Protein AF-A0A1R4HI99-F1 (afdb_monomer)

Foldseek 3Di:
DPDPPDDDDDVLVVLCPDPPRDPVVVVLSVVLVVDDVVLSVLVVVVVVQVVVCVVPVDDDDDDPVSPPDD

Organism: NCBI:txid360316

Solvent-accessible surface area (backbone atoms only — not comparable to full-atom values): 4537 Å² total; per-residue (Å²): 131,84,76,81,78,84,71,93,72,62,64,73,58,51,49,64,69,38,86,84,51,52,71,67,60,41,53,51,48,63,54,37,73,75,47,60,69,69,60,35,51,53,53,49,52,53,48,52,50,54,51,49,23,70,72,69,76,48,88,76,86,76,67,74,73,82,71,63,77,130

Mean predicted aligned error: 6.86 Å

Secondary structure (DSSP, 8-state):
----------HHHHHHH-TTS-HHHHHHHHHHTTS-HHHHHHHHHHHHHHHHHHHH-PPPPPPGGGG---

Radius of gyration: 16.03 Å; Cα contacts (8 Å, |Δi|>4): 21; chains: 1; bounding box: 30×31×45 Å

Sequence (70 aa):
MKKNKLVRVNLCEEIRNDAAASYWLKAALDSALKRDPVDAVTDAEVLVMALRERCTGAFSKLPAFLFQAK

pLDDT: mean 86.53, std 13.14, range [49.59, 97.25]

Structure (mmCIF, N/CA/C/O backbone):
data_AF-A0A1R4HI99-F1
#
_entry.id   AF-A0A1R4HI99-F1
#
loop_
_atom_site.group_PDB
_atom_site.id
_atom_site.type_symbol
_atom_site.label_atom_id
_atom_site.label_alt_id
_atom_site.label_comp_id
_atom_site.label_asym_id
_atom_site.label_entity_id
_atom_site.label_seq_id
_atom_site.pdbx_PDB_ins_code
_atom_site.Cartn_x
_atom_site.Cartn_y
_atom_site.Cartn_z
_atom_site.occupancy
_atom_site.B_iso_or_equiv
_atom_site.auth_seq_id
_atom_site.auth_comp_id
_atom_site.auth_asym_id
_atom_site.auth_atom_id
_atom_site.pdbx_PDB_model_num
ATOM 1 N N . MET A 1 1 ? 12.559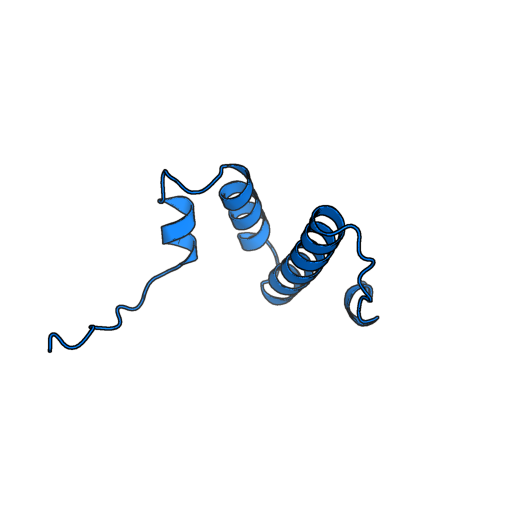 -20.194 25.491 1.00 55.12 1 MET A N 1
ATOM 2 C CA . MET A 1 1 ? 12.064 -19.559 24.246 1.00 55.12 1 MET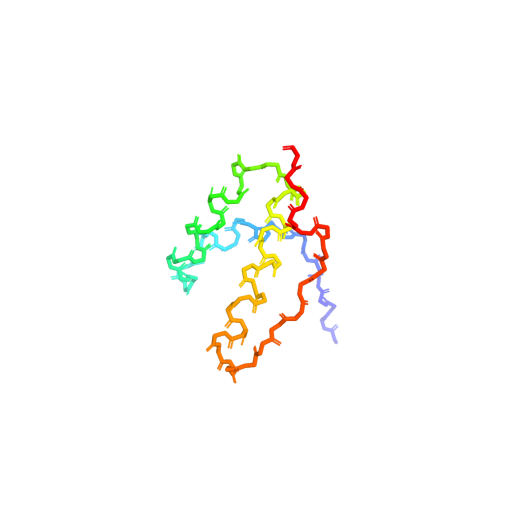 A CA 1
ATOM 3 C C . MET A 1 1 ? 10.624 -19.118 24.448 1.00 55.12 1 MET A C 1
ATOM 5 O O . MET A 1 1 ? 9.760 -19.972 24.612 1.00 55.12 1 MET A O 1
ATOM 9 N N . LYS A 1 2 ? 10.356 -17.807 24.507 1.00 61.56 2 LYS A N 1
ATOM 10 C CA . LYS A 1 2 ? 8.976 -17.298 24.511 1.00 61.56 2 LYS A CA 1
ATOM 11 C C . LYS A 1 2 ? 8.388 -17.614 23.135 1.00 61.56 2 LYS A C 1
ATOM 13 O O . LYS A 1 2 ? 8.949 -17.192 22.132 1.00 61.56 2 LYS A O 1
ATOM 18 N N . LYS A 1 3 ? 7.330 -18.425 23.076 1.00 56.50 3 LYS A N 1
ATOM 19 C CA . LYS A 1 3 ? 6.616 -18.687 21.822 1.00 56.50 3 LYS A CA 1
ATOM 20 C C . LYS A 1 3 ? 6.053 -17.345 21.353 1.00 56.50 3 LYS A C 1
ATOM 22 O O . LYS A 1 3 ? 5.243 -16.762 22.073 1.00 56.50 3 LYS A O 1
ATOM 27 N N . ASN A 1 4 ? 6.509 -16.836 20.209 1.00 63.69 4 ASN A N 1
ATOM 28 C CA . ASN A 1 4 ? 5.941 -15.627 19.622 1.00 63.69 4 ASN A CA 1
ATOM 29 C C . ASN A 1 4 ? 4.467 -15.906 19.330 1.00 63.69 4 ASN A C 1
ATOM 31 O O . ASN A 1 4 ? 4.129 -16.678 18.434 1.00 63.69 4 ASN A O 1
ATOM 35 N N . LYS A 1 5 ? 3.587 -15.326 20.146 1.00 69.56 5 LYS A N 1
ATOM 36 C CA . LYS A 1 5 ? 2.147 -15.399 19.948 1.00 69.56 5 LYS A CA 1
ATOM 37 C C . LYS A 1 5 ? 1.842 -14.542 18.725 1.00 69.56 5 LYS A C 1
ATOM 39 O O . LYS A 1 5 ? 1.929 -13.322 18.803 1.00 69.56 5 LYS A O 1
ATOM 44 N N . LEU A 1 6 ? 1.545 -15.180 17.595 1.00 74.00 6 LEU A N 1
ATOM 45 C CA . LEU A 1 6 ? 1.019 -14.478 16.430 1.00 74.00 6 LEU A CA 1
ATOM 46 C C . LEU A 1 6 ? -0.352 -13.926 16.822 1.00 74.00 6 LEU A C 1
ATOM 48 O O . LEU A 1 6 ? -1.284 -14.682 17.100 1.00 74.00 6 LEU A O 1
ATOM 52 N N . VAL A 1 7 ? -0.440 -12.606 16.929 1.00 78.88 7 VAL A N 1
ATOM 53 C CA . VAL A 1 7 ? -1.697 -11.902 17.171 1.00 78.88 7 VAL A CA 1
ATOM 54 C C . VAL A 1 7 ? -2.273 -11.535 15.812 1.00 78.88 7 VAL A C 1
ATOM 56 O O . VAL A 1 7 ? -1.550 -11.088 14.924 1.00 78.88 7 VAL A O 1
ATOM 59 N N . ARG A 1 8 ? -3.577 -11.751 15.632 1.00 82.56 8 ARG A N 1
ATOM 60 C CA . ARG A 1 8 ? -4.282 -11.252 14.455 1.00 82.56 8 ARG A CA 1
ATOM 61 C C . ARG A 1 8 ? -4.364 -9.735 14.578 1.00 82.56 8 ARG A C 1
ATOM 63 O O . ARG A 1 8 ? -4.953 -9.238 15.532 1.00 82.56 8 ARG A O 1
ATOM 70 N N . VAL A 1 9 ? -3.773 -9.030 13.626 1.00 81.31 9 VAL A N 1
ATOM 71 C CA . VAL A 1 9 ? -3.728 -7.568 13.604 1.00 81.31 9 VAL A CA 1
ATOM 72 C C . VAL A 1 9 ? -4.479 -7.066 12.378 1.00 81.31 9 VAL A C 1
ATOM 74 O O . VAL A 1 9 ? -4.393 -7.665 11.304 1.00 81.31 9 VAL A O 1
ATOM 77 N N . ASN A 1 10 ? -5.226 -5.974 12.538 1.00 91.06 10 ASN A N 1
ATOM 78 C CA . ASN A 1 10 ? -5.786 -5.241 11.411 1.00 91.06 10 ASN A CA 1
ATOM 79 C C . ASN A 1 10 ? -4.756 -4.208 10.944 1.00 91.06 10 ASN A C 1
ATOM 81 O O . ASN A 1 10 ? -4.700 -3.098 11.464 1.00 91.06 10 ASN A O 1
ATOM 85 N N . LEU A 1 11 ? -3.936 -4.580 9.960 1.00 91.62 11 LEU A N 1
ATOM 86 C CA . LEU A 1 11 ? -2.835 -3.740 9.482 1.00 91.62 11 LEU A CA 1
ATOM 87 C C . LEU A 1 11 ? -3.297 -2.353 9.000 1.00 91.62 11 LEU A C 1
ATOM 89 O O . LEU A 1 11 ? -2.569 -1.378 9.162 1.00 91.62 11 LEU A O 1
ATOM 93 N N . CYS A 1 12 ? -4.511 -2.242 8.452 1.00 94.12 12 CYS A N 1
ATOM 94 C CA . CYS A 1 12 ? -5.047 -0.953 8.011 1.00 94.12 12 CYS A CA 1
ATOM 95 C C . CYS A 1 12 ? -5.317 -0.002 9.188 1.00 94.12 12 CYS A C 1
ATOM 97 O O . CYS A 1 12 ? -5.179 1.211 9.042 1.00 94.12 12 CYS A O 1
ATOM 99 N N . GLU A 1 13 ? -5.722 -0.534 10.343 1.00 94.62 13 GLU A N 1
ATOM 100 C CA . GLU A 1 13 ? -5.890 0.260 11.568 1.00 94.62 13 GLU A CA 1
ATOM 101 C C . GLU A 1 13 ? -4.536 0.637 12.166 1.00 94.62 13 GLU A C 1
ATOM 103 O O . GLU A 1 13 ? -4.347 1.783 12.567 1.00 94.62 13 GLU A O 1
ATOM 108 N N . GLU A 1 14 ? -3.568 -0.285 12.167 1.00 95.06 14 GLU A N 1
ATOM 109 C CA . GLU A 1 14 ? -2.214 0.010 12.652 1.00 95.06 14 GLU A CA 1
ATOM 110 C C . GLU A 1 14 ? -1.574 1.157 11.867 1.00 95.06 14 GLU A C 1
ATOM 112 O O . GLU A 1 14 ? -1.081 2.104 12.467 1.00 95.06 14 GLU A O 1
ATOM 117 N N . ILE A 1 15 ? -1.650 1.139 10.530 1.00 95.12 15 ILE A N 1
ATOM 118 C CA . ILE A 1 15 ? -1.089 2.213 9.691 1.00 95.12 15 ILE A CA 1
ATOM 119 C C . ILE A 1 15 ? -1.761 3.563 9.980 1.00 95.12 15 ILE A C 1
ATOM 121 O O . ILE A 1 15 ? -1.087 4.594 10.017 1.00 95.12 15 ILE A O 1
ATOM 125 N N . ARG A 1 16 ? -3.085 3.591 10.186 1.00 93.94 16 ARG A N 1
ATOM 126 C CA . ARG A 1 16 ? -3.806 4.841 10.485 1.00 93.94 16 ARG A CA 1
ATOM 127 C C . ARG A 1 16 ? -3.435 5.403 11.855 1.00 93.94 16 ARG A C 1
ATOM 129 O O . ARG A 1 16 ? -3.211 6.613 11.975 1.00 93.94 16 ARG A O 1
ATOM 136 N N . ASN A 1 17 ? -3.320 4.533 12.855 1.00 94.25 17 ASN A N 1
ATOM 137 C CA . ASN A 1 17 ? -3.050 4.915 14.239 1.00 94.25 17 ASN A CA 1
ATOM 138 C C . ASN A 1 17 ? -1.559 5.148 14.532 1.00 94.25 17 ASN A C 1
ATOM 140 O O . ASN A 1 17 ? -1.234 5.842 15.493 1.00 94.25 17 ASN A O 1
ATOM 144 N N . ASP A 1 18 ? -0.651 4.634 13.701 1.00 95.75 18 ASP A N 1
ATOM 145 C CA . ASP A 1 18 ? 0.787 4.838 13.863 1.00 95.75 18 ASP A CA 1
ATOM 146 C C . ASP A 1 18 ? 1.173 6.304 13.612 1.00 95.75 18 ASP A C 1
ATOM 148 O O . ASP A 1 18 ? 1.088 6.814 12.495 1.00 95.75 18 ASP A O 1
ATOM 152 N N . ALA A 1 19 ? 1.615 7.011 14.653 1.00 93.94 19 ALA A N 1
ATOM 153 C CA . ALA A 1 19 ? 2.066 8.398 14.552 1.00 93.94 19 ALA A CA 1
ATOM 154 C C . ALA A 1 19 ? 3.346 8.567 13.709 1.00 93.94 19 ALA A C 1
ATOM 156 O O . ALA A 1 19 ? 3.585 9.658 13.193 1.00 93.94 19 ALA A O 1
ATOM 157 N N . ALA A 1 20 ? 4.152 7.511 13.554 1.00 96.12 20 ALA A N 1
ATOM 158 C CA . ALA A 1 20 ? 5.360 7.514 12.734 1.00 96.12 20 ALA A CA 1
ATOM 159 C C . ALA A 1 20 ? 5.076 7.228 11.248 1.00 96.12 20 ALA A C 1
ATOM 161 O O . ALA A 1 20 ? 5.921 7.517 10.395 1.00 96.12 20 ALA A O 1
ATOM 162 N N . ALA A 1 21 ? 3.896 6.697 10.911 1.00 95.69 21 ALA A N 1
ATOM 163 C CA . ALA A 1 21 ? 3.505 6.492 9.524 1.00 95.69 21 ALA A CA 1
ATOM 164 C C . ALA A 1 21 ? 3.322 7.839 8.807 1.00 95.69 21 ALA A C 1
ATOM 166 O O . ALA A 1 21 ? 2.709 8.777 9.323 1.00 95.69 21 ALA A O 1
ATOM 167 N N . SER A 1 22 ? 3.846 7.932 7.583 1.00 97.06 22 SER A N 1
ATOM 168 C CA . SER A 1 22 ? 3.815 9.179 6.821 1.00 97.06 22 SER A CA 1
ATOM 169 C C . SER A 1 22 ? 2.386 9.587 6.452 1.00 97.06 22 SER A C 1
ATOM 171 O O . SER A 1 22 ? 1.536 8.747 6.146 1.00 97.06 22 SER A O 1
ATOM 173 N N . TYR A 1 23 ? 2.130 10.899 6.398 1.00 96.19 23 TYR A N 1
ATOM 174 C CA . TYR A 1 23 ? 0.837 11.434 5.954 1.00 96.19 23 TYR A CA 1
ATOM 175 C C . TYR A 1 23 ? 0.439 10.927 4.565 1.00 96.19 23 TYR A C 1
ATOM 177 O O . TYR A 1 23 ? -0.730 10.639 4.327 1.00 96.19 23 TYR A O 1
ATOM 185 N N . TRP A 1 24 ? 1.415 10.774 3.666 1.00 96.38 24 TRP A N 1
ATOM 186 C CA . TRP A 1 24 ? 1.175 10.246 2.327 1.00 96.38 24 TRP A CA 1
ATOM 187 C C . TRP A 1 24 ? 0.673 8.798 2.364 1.00 96.38 24 TRP A C 1
ATOM 189 O O . TRP A 1 24 ? -0.304 8.483 1.691 1.00 96.38 24 TRP A O 1
ATOM 199 N N . LEU A 1 25 ? 1.281 7.935 3.188 1.00 96.81 25 LEU A N 1
ATOM 200 C CA . LEU A 1 25 ? 0.859 6.539 3.316 1.00 96.81 25 LEU A CA 1
ATOM 201 C C . LEU A 1 25 ? -0.559 6.431 3.891 1.00 96.81 25 LEU A C 1
ATOM 203 O O . LEU A 1 25 ? -1.369 5.663 3.375 1.00 96.81 25 LEU A O 1
ATOM 207 N N . LYS A 1 26 ? -0.878 7.229 4.917 1.00 97.25 26 LYS A N 1
ATOM 208 C CA . LYS A 1 26 ? -2.224 7.265 5.508 1.00 97.25 26 LYS A CA 1
ATOM 209 C C . LYS A 1 26 ? -3.274 7.722 4.497 1.00 97.25 26 LYS A C 1
ATOM 211 O O . LYS A 1 26 ? -4.278 7.045 4.316 1.00 97.25 26 LYS A O 1
ATOM 216 N N . ALA A 1 27 ? -3.006 8.811 3.776 1.00 96.69 27 ALA A N 1
ATOM 217 C CA . ALA A 1 27 ? -3.916 9.324 2.755 1.00 96.69 27 ALA A CA 1
ATOM 218 C C . ALA A 1 27 ? -4.106 8.341 1.584 1.00 96.69 27 ALA A C 1
ATOM 220 O O . ALA A 1 27 ? -5.223 8.170 1.094 1.00 96.69 27 ALA A O 1
ATOM 221 N N . ALA A 1 28 ? -3.034 7.671 1.147 1.00 96.31 28 ALA A N 1
ATOM 222 C CA . ALA A 1 28 ? -3.108 6.642 0.114 1.00 96.31 28 ALA A CA 1
ATOM 223 C C . ALA A 1 28 ? -3.972 5.455 0.570 1.00 96.31 28 ALA A C 1
ATOM 225 O O . ALA A 1 28 ? -4.832 5.002 -0.185 1.00 96.31 28 ALA A O 1
ATOM 226 N N . LEU A 1 29 ? -3.801 5.005 1.817 1.00 97.06 29 LEU A N 1
ATOM 227 C CA . LEU A 1 29 ? -4.618 3.946 2.409 1.00 97.06 29 LEU A CA 1
ATOM 228 C C . LEU A 1 29 ? -6.097 4.353 2.517 1.00 97.06 29 LEU A C 1
ATOM 230 O O . LEU A 1 29 ? -6.966 3.590 2.101 1.00 97.06 29 LEU A O 1
ATOM 234 N N . ASP A 1 30 ? -6.393 5.560 3.002 1.00 96.50 30 ASP A N 1
ATOM 235 C CA . ASP A 1 30 ? -7.768 6.071 3.117 1.00 96.50 30 ASP A CA 1
ATOM 236 C C . ASP A 1 30 ? -8.474 6.187 1.759 1.00 96.50 30 ASP A C 1
ATOM 238 O O . ASP A 1 30 ? -9.693 6.020 1.664 1.00 96.50 30 ASP A O 1
ATOM 242 N N . SER A 1 31 ? -7.722 6.489 0.699 1.00 95.81 31 SER A N 1
ATOM 243 C CA . SER A 1 31 ? -8.229 6.487 -0.675 1.00 95.81 31 SER A CA 1
ATOM 244 C C . SER A 1 31 ? -8.485 5.062 -1.175 1.00 95.81 31 SER A C 1
ATOM 246 O O . SER A 1 31 ? -9.561 4.772 -1.700 1.00 95.81 31 SER A O 1
ATOM 248 N N . ALA A 1 32 ? -7.533 4.150 -0.956 1.00 96.00 32 ALA A N 1
ATOM 249 C CA . ALA A 1 32 ? -7.627 2.753 -1.372 1.00 96.00 32 ALA A CA 1
ATOM 250 C C . ALA A 1 32 ? -8.818 2.025 -0.725 1.00 96.00 32 ALA A C 1
ATOM 252 O O . ALA A 1 32 ? -9.525 1.288 -1.407 1.00 96.00 32 ALA A O 1
ATOM 253 N N . LEU A 1 33 ? -9.105 2.288 0.556 1.00 95.94 33 LEU A N 1
ATOM 254 C CA . LEU A 1 33 ? -10.223 1.679 1.294 1.00 95.94 33 LEU A CA 1
ATOM 255 C C . LEU A 1 33 ? -11.618 2.054 0.759 1.00 95.94 33 LEU A C 1
ATOM 257 O O . LEU A 1 33 ? -12.600 1.416 1.131 1.00 95.94 33 LEU A O 1
ATOM 261 N N . LYS A 1 34 ? -11.726 3.078 -0.096 1.00 95.94 34 LYS A N 1
ATOM 262 C CA . LYS A 1 34 ? -12.990 3.505 -0.726 1.00 95.94 34 LYS A CA 1
ATOM 263 C C . LYS A 1 34 ? -13.231 2.856 -2.092 1.00 95.94 34 LYS A C 1
ATOM 265 O O . LYS A 1 34 ? -14.280 3.090 -2.688 1.00 95.94 34 LYS A O 1
ATOM 270 N N . ARG A 1 35 ? -12.261 2.103 -2.616 1.00 92.88 35 ARG A N 1
ATOM 271 C CA . ARG A 1 35 ? -12.312 1.456 -3.934 1.00 92.88 35 ARG A CA 1
ATOM 272 C C . ARG A 1 35 ? -12.683 -0.020 -3.808 1.00 92.88 35 ARG A 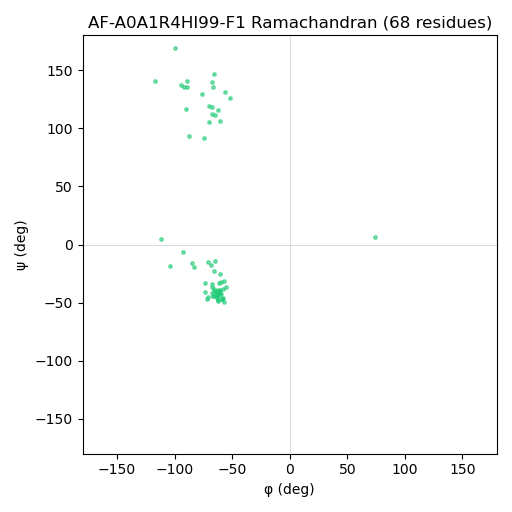C 1
ATOM 274 O O . ARG A 1 35 ? -12.662 -0.587 -2.717 1.00 92.88 35 ARG A O 1
ATOM 281 N N . ASP A 1 36 ? -12.985 -0.645 -4.944 1.00 94.88 36 ASP A N 1
ATOM 282 C CA . ASP A 1 36 ? -13.014 -2.103 -5.024 1.00 94.88 36 ASP A CA 1
ATOM 283 C C . ASP A 1 36 ? -11.651 -2.675 -4.569 1.00 94.88 36 ASP A C 1
ATOM 285 O O . ASP A 1 36 ? -10.613 -2.186 -5.029 1.00 94.88 36 ASP A O 1
ATOM 289 N N . PRO A 1 37 ? -11.614 -3.678 -3.669 1.00 93.44 37 PRO A N 1
ATOM 290 C CA . PRO A 1 37 ? -10.359 -4.193 -3.129 1.00 93.44 37 PRO A CA 1
ATOM 291 C C . PRO A 1 37 ? -9.405 -4.758 -4.187 1.00 93.44 37 PRO A C 1
ATOM 293 O O . PRO A 1 37 ? -8.191 -4.654 -4.014 1.00 93.44 37 PRO A O 1
ATOM 296 N N . VAL A 1 38 ? -9.926 -5.348 -5.271 1.00 92.75 38 V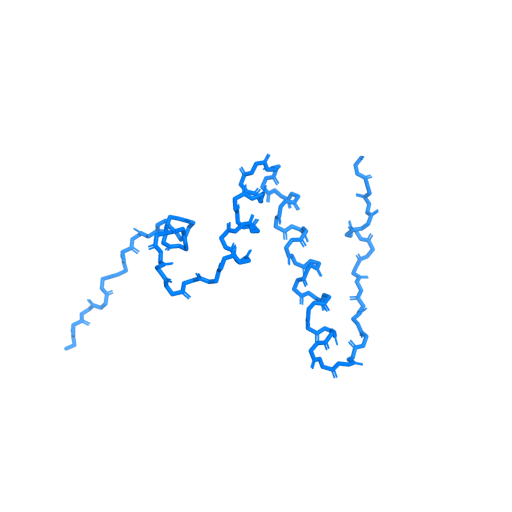AL A N 1
ATOM 297 C CA . VAL A 1 38 ? -9.099 -5.915 -6.347 1.00 92.75 38 VAL A CA 1
ATOM 298 C C . VAL A 1 38 ? -8.442 -4.790 -7.141 1.00 92.75 38 VAL A C 1
ATOM 300 O O . VAL A 1 38 ? -7.231 -4.820 -7.376 1.00 92.75 38 VAL A O 1
ATOM 303 N N . ASP A 1 39 ? -9.213 -3.758 -7.483 1.00 90.88 39 ASP A N 1
ATOM 304 C CA . ASP A 1 39 ? -8.691 -2.586 -8.191 1.00 90.88 39 ASP A CA 1
ATOM 305 C C . ASP A 1 39 ? -7.695 -1.803 -7.311 1.00 90.88 39 ASP A C 1
ATOM 307 O O . ASP A 1 39 ? -6.647 -1.376 -7.789 1.00 90.88 39 ASP A O 1
ATOM 311 N N . ALA A 1 40 ? -7.963 -1.661 -6.007 1.00 93.94 40 ALA A N 1
ATOM 312 C CA . ALA A 1 40 ? -7.079 -0.964 -5.069 1.00 93.94 40 ALA A CA 1
ATOM 313 C C . ALA A 1 40 ? -5.698 -1.626 -4.932 1.00 93.94 40 ALA A C 1
ATOM 315 O O . ALA A 1 40 ? -4.680 -0.933 -4.891 1.00 93.94 40 ALA A O 1
ATOM 316 N N . VAL A 1 41 ? -5.653 -2.962 -4.863 1.00 94.38 41 VAL A N 1
ATOM 317 C CA . VAL A 1 41 ? -4.387 -3.710 -4.820 1.00 94.38 41 VAL A CA 1
ATOM 318 C C . VAL A 1 41 ? -3.632 -3.556 -6.137 1.00 94.38 41 VAL A C 1
ATOM 320 O O . VAL A 1 41 ? -2.439 -3.263 -6.120 1.00 94.38 41 VAL A O 1
ATOM 323 N N . THR A 1 42 ? -4.337 -3.671 -7.262 1.00 91.88 42 THR A N 1
ATOM 324 C CA . THR A 1 42 ? -3.753 -3.520 -8.602 1.00 91.88 42 THR A CA 1
ATOM 325 C C . THR A 1 42 ? -3.112 -2.137 -8.779 1.00 91.88 42 THR A C 1
ATOM 327 O O . THR A 1 42 ? -1.952 -2.028 -9.182 1.00 91.88 42 THR A O 1
ATOM 330 N N . ASP A 1 43 ? -3.820 -1.073 -8.394 1.00 91.75 43 ASP A N 1
ATOM 331 C CA . ASP A 1 43 ? -3.304 0.299 -8.448 1.00 91.75 43 ASP A CA 1
ATOM 332 C C . ASP A 1 43 ? -2.080 0.488 -7.536 1.00 91.75 43 ASP A C 1
ATOM 334 O O . ASP A 1 43 ? -1.111 1.160 -7.904 1.00 91.75 43 ASP A O 1
ATOM 338 N N . ALA A 1 44 ? -2.092 -0.118 -6.344 1.00 94.00 44 ALA A N 1
ATOM 339 C CA . ALA A 1 44 ? -0.967 -0.056 -5.416 1.00 94.00 44 ALA A CA 1
ATOM 340 C C . ALA A 1 44 ? 0.281 -0.770 -5.967 1.00 94.00 44 ALA A C 1
ATOM 342 O O . ALA A 1 44 ? 1.394 -0.268 -5.799 1.00 94.00 44 ALA A O 1
ATOM 343 N N . GLU A 1 45 ? 0.123 -1.901 -6.659 1.00 92.62 45 GLU A N 1
ATOM 344 C CA . GLU A 1 45 ? 1.228 -2.605 -7.320 1.00 92.62 45 GLU A CA 1
ATOM 345 C C . GLU A 1 45 ? 1.855 -1.755 -8.432 1.00 92.62 45 GLU A C 1
ATOM 347 O O . GLU A 1 45 ? 3.081 -1.598 -8.474 1.00 92.62 45 GLU A O 1
ATOM 352 N N . VAL A 1 46 ? 1.024 -1.128 -9.272 1.00 92.50 46 VAL A N 1
ATOM 353 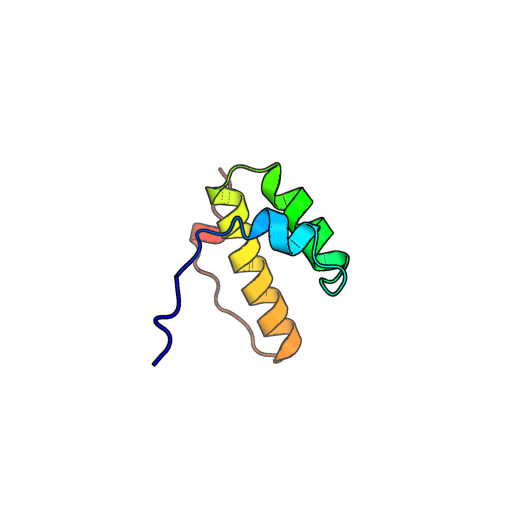C CA . VAL A 1 46 ? 1.476 -0.179 -10.304 1.00 92.50 46 VAL A CA 1
ATOM 354 C C . VAL A 1 46 ? 2.244 0.981 -9.670 1.00 92.50 46 VAL A C 1
ATOM 356 O O . VAL A 1 46 ? 3.336 1.334 -10.124 1.00 92.50 46 VAL A O 1
ATOM 359 N N . LEU A 1 47 ? 1.716 1.551 -8.584 1.00 93.25 47 LEU A N 1
ATOM 360 C CA . LEU A 1 47 ? 2.360 2.643 -7.861 1.00 93.25 47 LEU A CA 1
ATOM 361 C C . LEU A 1 47 ? 3.725 2.231 -7.297 1.00 93.25 47 LEU A C 1
ATOM 363 O O . LEU A 1 47 ? 4.695 2.977 -7.434 1.00 93.25 47 LEU A O 1
ATOM 367 N N . VAL A 1 48 ? 3.841 1.038 -6.709 1.00 94.06 48 VAL A N 1
ATOM 368 C CA . VAL A 1 48 ? 5.124 0.508 -6.218 1.00 94.06 48 VAL A CA 1
ATOM 369 C C . VAL A 1 48 ? 6.137 0.383 -7.353 1.00 94.06 48 VAL A C 1
ATOM 371 O O . VAL A 1 48 ? 7.299 0.752 -7.171 1.00 94.06 48 VAL A O 1
ATOM 374 N N . MET A 1 49 ? 5.720 -0.102 -8.524 1.00 91.62 49 MET A N 1
ATOM 375 C CA . MET A 1 49 ? 6.597 -0.191 -9.694 1.00 91.62 49 MET A CA 1
ATOM 376 C C . MET A 1 49 ? 7.080 1.194 -10.138 1.00 91.62 49 MET A C 1
ATOM 378 O O . MET A 1 49 ? 8.287 1.399 -10.266 1.00 91.62 49 MET A O 1
ATOM 382 N N . ALA A 1 50 ? 6.173 2.166 -10.265 1.00 92.44 50 ALA A N 1
ATOM 383 C CA . ALA A 1 50 ? 6.517 3.536 -10.643 1.00 92.44 50 ALA A CA 1
ATOM 384 C C . ALA A 1 50 ? 7.473 4.207 -9.637 1.00 92.44 50 ALA A C 1
ATOM 386 O O . ALA A 1 50 ? 8.443 4.863 -10.022 1.00 92.44 50 ALA A O 1
ATOM 387 N N . LEU A 1 51 ? 7.247 4.017 -8.332 1.00 94.38 51 LEU A N 1
ATOM 388 C CA . LEU A 1 51 ? 8.117 4.566 -7.287 1.00 94.38 51 LEU A CA 1
ATOM 389 C C . LEU A 1 51 ? 9.505 3.912 -7.286 1.00 94.38 51 LEU A C 1
ATOM 391 O O . LEU A 1 51 ? 10.501 4.602 -7.061 1.00 94.38 51 LEU A O 1
ATOM 395 N N . ARG A 1 52 ? 9.594 2.604 -7.563 1.00 94.38 52 ARG A N 1
ATOM 396 C CA . ARG A 1 52 ? 10.875 1.892 -7.707 1.00 94.38 52 ARG A CA 1
ATOM 397 C C . ARG A 1 52 ? 11.656 2.367 -8.921 1.00 94.38 52 ARG A C 1
ATOM 399 O O . ARG A 1 52 ? 12.853 2.620 -8.800 1.00 94.38 52 ARG A O 1
ATOM 406 N N . GLU A 1 53 ? 10.990 2.529 -10.057 1.00 94.06 53 GLU A N 1
ATOM 407 C CA . GLU A 1 53 ? 11.580 3.111 -11.262 1.00 94.06 53 GLU A CA 1
ATOM 408 C C . GLU A 1 53 ? 12.128 4.509 -10.976 1.00 94.06 53 GLU A C 1
ATOM 410 O O . GLU A 1 53 ? 13.311 4.761 -11.190 1.00 94.06 53 GLU A O 1
ATOM 415 N N . ARG A 1 54 ? 11.329 5.380 -10.349 1.00 94.19 54 ARG A N 1
ATOM 416 C CA . ARG A 1 54 ? 11.784 6.714 -9.932 1.00 94.19 54 ARG A CA 1
ATOM 417 C C . ARG A 1 54 ? 12.982 6.664 -8.979 1.00 94.19 54 ARG A C 1
ATOM 419 O O . ARG A 1 54 ? 13.851 7.526 -9.050 1.00 94.19 54 ARG A O 1
ATOM 426 N N . CYS A 1 55 ? 13.014 5.701 -8.059 1.00 95.25 55 CYS A N 1
ATOM 427 C CA . CYS A 1 55 ? 14.085 5.580 -7.071 1.00 95.25 55 CYS A CA 1
ATOM 428 C C . CYS A 1 55 ? 15.398 5.053 -7.670 1.00 95.25 55 CYS A C 1
ATOM 430 O O . CYS A 1 55 ? 16.470 5.410 -7.189 1.00 95.25 55 CYS A O 1
ATOM 432 N N . THR A 1 56 ? 15.319 4.182 -8.677 1.00 94.88 56 THR A N 1
ATOM 433 C CA . THR A 1 56 ? 16.481 3.478 -9.251 1.00 94.88 56 THR A CA 1
ATOM 434 C C . THR A 1 56 ? 16.935 4.045 -10.595 1.00 94.88 56 THR A C 1
ATOM 436 O O . THR A 1 56 ? 18.055 3.776 -11.017 1.00 94.88 56 THR A O 1
ATOM 439 N N . GLY A 1 57 ? 16.079 4.809 -11.277 1.00 91.69 57 GLY A N 1
ATOM 440 C CA . GLY A 1 57 ? 16.281 5.258 -12.654 1.00 91.69 57 GLY A CA 1
ATOM 441 C C . GLY A 1 57 ? 16.087 4.159 -13.707 1.00 91.69 57 GLY A C 1
ATOM 442 O O . GLY A 1 57 ? 16.373 4.394 -14.879 1.00 91.69 57 GLY A O 1
ATOM 443 N N . ALA A 1 58 ? 15.637 2.961 -13.316 1.00 88.25 58 ALA A N 1
ATOM 444 C CA . ALA A 1 58 ? 15.431 1.834 -14.222 1.00 88.25 58 ALA A CA 1
ATOM 445 C C . ALA A 1 58 ? 13.978 1.756 -14.711 1.00 88.25 58 ALA A C 1
ATOM 447 O O . ALA A 1 58 ? 13.056 1.853 -13.909 1.00 88.25 58 ALA A O 1
ATOM 448 N N . PHE A 1 59 ? 13.776 1.492 -16.004 1.00 83.69 59 PHE A N 1
ATOM 449 C CA . PHE A 1 59 ? 12.439 1.336 -16.584 1.00 83.69 59 PHE A CA 1
ATOM 450 C C . PHE A 1 59 ? 11.809 -0.016 -16.238 1.00 83.69 59 PHE A C 1
ATOM 452 O O . PHE A 1 59 ? 12.403 -1.076 -16.467 1.00 83.69 59 PHE A O 1
ATOM 459 N N . SER A 1 60 ? 10.578 0.019 -15.736 1.00 79.25 60 SER A N 1
ATOM 460 C CA . SER A 1 60 ? 9.801 -1.174 -15.408 1.00 79.25 60 SER A CA 1
ATOM 461 C C . SER A 1 60 ? 8.988 -1.659 -16.610 1.00 79.25 60 SER A C 1
ATOM 463 O O . SER A 1 60 ? 8.385 -0.87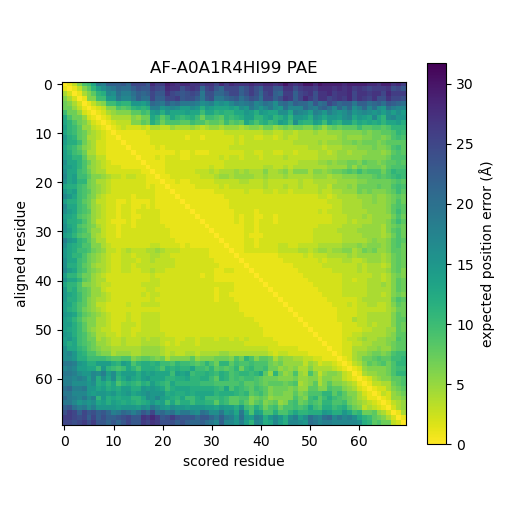4 -17.338 1.00 79.25 60 SER A O 1
ATOM 465 N N . LYS A 1 61 ? 8.911 -2.979 -16.807 1.00 78.00 61 LYS A N 1
ATOM 466 C CA . LYS A 1 61 ? 7.959 -3.582 -17.754 1.00 78.00 61 LYS A CA 1
ATOM 467 C C . LYS A 1 61 ? 6.664 -3.892 -17.017 1.00 78.00 61 LYS A C 1
ATOM 469 O O . LYS A 1 61 ? 6.671 -4.713 -16.103 1.00 78.00 61 LYS A O 1
ATOM 474 N N . LEU A 1 62 ? 5.573 -3.250 -17.419 1.00 69.75 62 LEU A N 1
ATOM 475 C CA . LEU A 1 62 ? 4.249 -3.504 -16.858 1.00 69.75 62 LEU A CA 1
ATOM 476 C C . LEU A 1 62 ? 3.549 -4.625 -17.638 1.00 69.75 62 LEU A C 1
ATOM 478 O O . LEU A 1 62 ? 3.589 -4.622 -18.872 1.00 69.75 62 LEU A O 1
ATOM 482 N N . PRO A 1 63 ? 2.905 -5.588 -16.962 1.00 69.19 63 PRO A N 1
ATOM 483 C CA . PRO A 1 63 ? 2.051 -6.540 -17.647 1.00 69.19 63 PRO A CA 1
ATOM 484 C C . PRO A 1 63 ? 0.800 -5.853 -18.216 1.00 69.19 63 PRO A C 1
ATOM 486 O O . PRO A 1 63 ? 0.184 -5.002 -17.579 1.00 69.19 63 PRO A O 1
ATOM 489 N N . ALA A 1 64 ? 0.412 -6.249 -19.432 1.00 70.12 64 ALA A N 1
ATOM 490 C CA . ALA A 1 64 ? -0.630 -5.578 -20.215 1.00 70.12 64 ALA A CA 1
ATOM 491 C C . ALA A 1 64 ? -2.016 -5.551 -19.543 1.00 70.12 64 ALA A C 1
ATOM 493 O O . ALA A 1 64 ? -2.807 -4.650 -19.810 1.00 70.12 64 ALA A O 1
ATOM 494 N N . PHE A 1 65 ? -2.308 -6.506 -18.655 1.00 72.75 65 PHE A N 1
ATOM 495 C CA . PHE A 1 65 ? -3.590 -6.574 -17.949 1.00 72.75 65 PHE A CA 1
ATOM 496 C C . PHE A 1 65 ? -3.796 -5.425 -16.947 1.00 72.75 65 PHE A C 1
ATOM 498 O O . PHE A 1 65 ? -4.932 -5.148 -16.587 1.00 72.75 65 PHE A O 1
ATOM 505 N N . LEU A 1 66 ? -2.735 -4.710 -16.544 1.00 66.31 66 LEU A N 1
ATOM 506 C CA . LEU A 1 66 ? -2.830 -3.557 -15.632 1.00 66.31 66 LEU A CA 1
ATOM 507 C C . LEU A 1 66 ? -3.481 -2.321 -16.273 1.00 66.31 66 LEU A C 1
ATOM 509 O O . LEU A 1 66 ? -3.864 -1.396 -15.567 1.00 66.31 66 LEU A O 1
ATOM 513 N N . PHE A 1 67 ? -3.604 -2.297 -17.602 1.00 66.06 67 PHE A N 1
ATOM 514 C CA . PHE A 1 67 ? -4.212 -1.194 -18.355 1.00 66.06 67 PHE A CA 1
ATOM 515 C C . PHE A 1 67 ? -5.533 -1.575 -19.015 1.00 66.06 67 PHE A C 1
ATOM 517 O O . PHE A 1 67 ? -6.089 -0.787 -19.782 1.00 66.06 67 PHE A O 1
ATOM 524 N N . GLN A 1 68 ? -6.032 -2.784 -18.761 1.00 54.72 68 GLN A N 1
ATOM 525 C CA . GLN A 1 68 ? -7.351 -3.166 -19.236 1.00 54.72 68 GLN A CA 1
ATOM 526 C C . GLN A 1 68 ? -8.381 -2.452 -18.364 1.00 54.72 68 GLN A C 1
ATOM 528 O O . GLN A 1 68 ? -8.754 -2.922 -17.293 1.00 54.72 68 GLN A O 1
ATOM 533 N N . ALA A 1 69 ? -8.781 -1.266 -18.825 1.00 49.59 69 ALA A N 1
ATOM 534 C CA . ALA A 1 69 ? -9.935 -0.556 -18.306 1.00 49.59 69 ALA A CA 1
ATOM 535 C C . ALA A 1 69 ? -11.142 -1.507 -18.325 1.00 49.59 69 ALA A C 1
ATOM 537 O O . ALA A 1 69 ? -11.427 -2.119 -19.358 1.00 49.59 69 ALA A O 1
ATOM 538 N N . LYS A 1 70 ? -11.795 -1.656 -17.169 1.00 54.94 70 LYS A N 1
ATOM 539 C CA . LYS A 1 70 ? -13.147 -2.214 -17.086 1.00 54.94 70 LYS A CA 1
ATOM 540 C C . LYS A 1 70 ? -14.133 -1.286 -17.789 1.00 54.94 70 LYS A C 1
ATOM 542 O O . LYS A 1 70 ? -13.953 -0.052 -17.671 1.00 54.94 70 LYS A O 1
#

=== Feature glossary ===
The record interleaves many kinds of information about one protein. Here is each kind framed as the question it answers.

Q: What known structures does this most re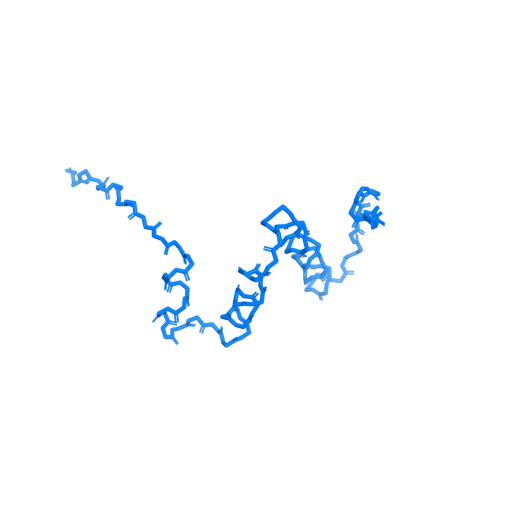semble?
A: Structural nearest neighbors (via Foldseek easy-search vs the PDB). Reported per hit: target PDB id, E-value, and alignment TM-score. A TM-score above ~0.5 is the conventional threshold for 'same fold'.

Q: Where is each backbone atom in 3D?
A: The mmCIF table is the protein's shape written out atom by atom. For each backbone N, Cα, C, and carbonyl O, it records an (x, y, z) coordinate triple in Å plus the residue type, chain letter, and residue number.

Q: What are the backbone torsion angles?
A: The φ/ψ torsion pair specifies the backbone conformation at each residue. φ rotates about the N–Cα bond, ψ about the Cα–C bond. Steric clashes forbid most of the (φ, ψ) plane — the allowed regions (α-helix basin, β-sheet basin, left-handed helix) are the Ramachandran-allowed regions.

Q: Which residues are buried vs exposed?
A: Solvent-accessible surface area (SASA) is the area in Å² traced out by the centre of a 1.4 Å probe sphere (a water molecule) rolled over the protein's van der Waals surface (Shrake–Rupley / Lee–Richards construction). Buried residues have near-zero SASA; fully exposed residues can exceed 200 Å². The total SASA scales roughly with the number of surface residues.

Q: How confident is the AlphaFold model at each residue?
A: pLDDT is the predicted lDDT-Cα score: AlphaFold's confidence that the local environment of each residue (all inter-atomic distances within 15 Å) is correctly placed. It is a per-residue number between 0 and 100, with higher meaning more reliable.

Q: What does the local fold l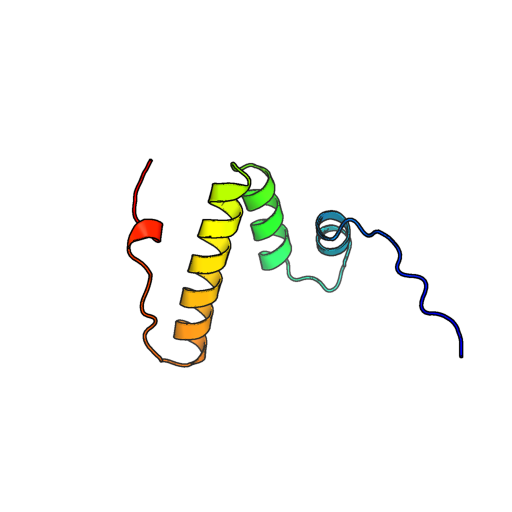ook like, residue by residue?
A: 3Di is Foldseek's structural alphabet. Each residue is assigned one of twenty discrete states based on how its Cα sits relative to its spatial (not sequential) neighbors. Aligning 3Di strings finds structural homologs roughly as well as full 3D superposition, but orders of magnitude faster.

Q: How big and how compact is the whole molecule?
A: Radius of gyration (Rg) is the root-mean-square distance of Cα atoms from their centroid — a single number for overall size and compactness. A globular domain of N residues has Rg ≈ 2.2·N^0.38 Å; an extended or disordered chain has a much larger Rg. The Cα contact count is the number of residue pairs whose Cα atoms are within 8 Å and are more than four positions apart in sequence — a standard proxy for tertiary packing density. The bounding box is the smallest axis-aligned box enclosing all Cα atoms.

Q: Which residues are in helices, strands, or loops?
A: DSSP 8-state secondary structure assigns each residue one of H (α-helix), G (3₁₀-helix), I (π-helix), E (extended β-strand), B (isolated β-bridge), T (hydrogen-bonded turn), S (bend), or '-' (coil). The assignment is computed from backbone hydrogen-bond geometry via the Kabsch–Sander algorithm.

Q: How mobile is each atom in the crystal?
A: Crystallographic B-factors measure how much each atom's electron density is smeared out, in Å². They rise in mobile loops and surface residues and fall in the buried interior. In AlphaFold models this column is repurposed to hold pLDDT instead.

Q: What if only a Cα trace is available?
A: P-SEA three-state annotation labels each residue as helix, strand, or coil based purely on the geometry of the Cα trace. It serves as a fallback when the full backbone (and thus DSSP) is unavailable.

Q: What family and function is it annotated with?
A: Database cross-references. InterPro integrates a dozen domain/family signature databases into unified entries with residue-range hits. GO terms attach function/process/location labels with evidence codes. CATH codes position the fold in a four-level structural taxonomy. Organism is the NCBI-taxonomy species name.

Q: Are the domains correctly placed relative to each other?
A: Predicted Aligned Error (PAE) is an AlphaFold confidence matrix: entry (i, j) is the expected error in the position of residue j, in ångströms, when the prediction is superimposed on the true structure at residue i. Low PAE within a block of residues means that block is internally rigid and well-predicted; high PAE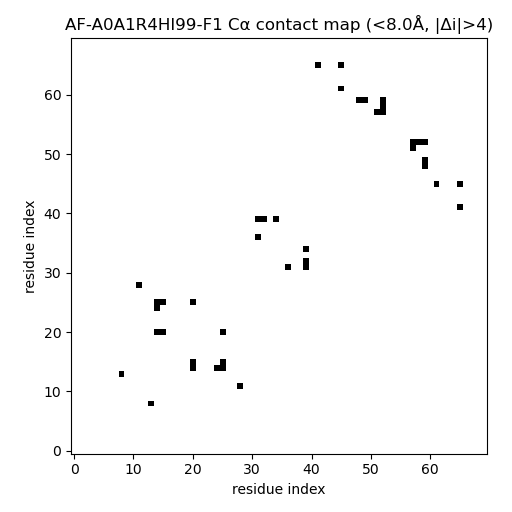 between two blocks means their relative placement is uncertain even if each block individually is confident.

Q: What do the diagnostic plots show?
A: Three diagnostic plots accompany the record. The Cα contact map visualizes the tertiary structure as a 2D adjacency matrix (8 Å cutoff, sequence-local contacts suppressed). The Ramachandran plot shows the distribution of backbone (φ, ψ) torsions, with points in the α and β basins reflecting secondary structure content. The PAE plot shows AlphaFold's inter-residue confidence as a color matrix.

Q: What is the amino-acid chain?
A: Primary structure: the covalent order of the twenty standard amino acids along the backbone. Two proteins with the same sequence will (almost always) fold to the same structure; two with 30% identity often share a fold but not the details.

Q: What do the rendered images show?
A: The six renders are orthographic views along the three Cartesian axes in both directions. Representation (cartoon, sticks, or surface) and color scheme (sequence-rainbow or by-chain) vary across proteins so the training set covers all the common visualization conventions.